Protein AF-A0A624SZG6-F1 (afdb_monomer_lite)

Secondary structure (DSSP, 8-state):
----TT--TTHHHHHHHHTS--HHHHHHHHHHHHHHHHHHHHHHHHHHHHHHTTS-HHHHHHHHHHHHHTT-

Sequence (72 aa):
QISMKGIKDGALIEVIKSGKWDDAAVKQQLAAFSNIEQQARYYRVKYYFDLSKVLTPEQRQQVQQDLAQALE

Foldseek 3Di:
DQDLPQADPCLVVVCVVVVHDDPVSVVSNVVSVVSSVVVVLVVLVVVLVVVLVPDDPVVNVVSVVVNVVVND

pLDDT: mean 94.0, std 4.14, range [77.0, 98.12]

Structure (mmCIF, N/CA/C/O backbone):
data_AF-A0A624SZG6-F1
#
_entry.id   AF-A0A624SZG6-F1
#
loop_
_atom_site.group_PDB
_atom_site.id
_atom_site.type_symbol
_atom_site.label_atom_id
_atom_site.label_alt_id
_atom_site.label_comp_id
_atom_site.label_asym_id
_atom_site.label_entity_id
_atom_site.label_seq_id
_atom_site.pdbx_PDB_ins_code
_atom_site.Cartn_x
_atom_site.Cartn_y
_atom_site.Cartn_z
_atom_site.occupancy
_atom_site.B_iso_or_equiv
_atom_site.auth_seq_id
_atom_site.auth_comp_id
_atom_site.auth_asym_id
_atom_site.auth_atom_id
_atom_site.pdbx_PDB_model_num
ATOM 1 N N . GLN A 1 1 ? -12.521 -3.201 -3.387 1.00 77.00 1 GLN A N 1
ATOM 2 C CA . GLN A 1 1 ? -11.568 -3.921 -4.260 1.00 77.00 1 GLN A CA 1
ATOM 3 C C . GLN A 1 1 ? -10.471 -2.951 -4.676 1.00 77.00 1 GLN A C 1
ATOM 5 O O . GLN A 1 1 ? -10.797 -1.807 -4.976 1.00 77.00 1 GLN A O 1
ATOM 10 N N . ILE A 1 2 ? -9.202 -3.369 -4.639 1.00 86.69 2 ILE A N 1
ATOM 11 C CA . ILE A 1 2 ? -8.075 -2.566 -5.143 1.00 86.69 2 ILE A CA 1
ATOM 12 C C . ILE A 1 2 ? -8.039 -2.712 -6.665 1.00 86.69 2 ILE A C 1
ATOM 14 O O . ILE A 1 2 ? -8.064 -3.828 -7.183 1.00 86.69 2 ILE A O 1
ATOM 18 N N . SER A 1 3 ? -8.019 -1.593 -7.378 1.00 88.88 3 SER A N 1
ATOM 19 C CA . SER A 1 3 ? -7.917 -1.563 -8.833 1.00 88.88 3 SER A CA 1
ATOM 20 C C . SER A 1 3 ? -6.456 -1.518 -9.261 1.00 88.88 3 SER A C 1
ATOM 22 O O . SER A 1 3 ? -5.729 -0.603 -8.875 1.00 88.88 3 SER A O 1
ATOM 24 N N . MET A 1 4 ? -6.057 -2.466 -10.111 1.00 88.62 4 MET A N 1
ATOM 25 C CA . MET A 1 4 ? -4.729 -2.512 -10.741 1.00 88.62 4 MET A CA 1
ATOM 26 C C . MET A 1 4 ? -4.678 -1.772 -12.087 1.00 88.62 4 MET A C 1
ATOM 28 O O . MET A 1 4 ? -3.720 -1.897 -12.849 1.00 88.62 4 MET A O 1
ATOM 32 N N . LYS A 1 5 ? -5.728 -1.007 -12.414 1.00 87.19 5 LYS A N 1
ATOM 33 C CA . LYS A 1 5 ? -5.830 -0.281 -13.681 1.00 87.19 5 LYS A CA 1
ATOM 34 C C . LYS A 1 5 ? -4.623 0.644 -13.863 1.00 87.19 5 LYS A C 1
ATOM 36 O O . LYS A 1 5 ? -4.377 1.514 -13.034 1.00 87.19 5 LYS A O 1
ATOM 41 N N . GLY A 1 6 ? -3.927 0.492 -14.987 1.00 83.62 6 GLY A N 1
ATOM 42 C CA . GLY A 1 6 ? -2.784 1.331 -15.354 1.00 83.62 6 GLY A CA 1
ATOM 43 C C . GLY A 1 6 ? -1.414 0.730 -15.032 1.00 83.62 6 GLY A C 1
ATOM 44 O O . GLY A 1 6 ? -0.428 1.220 -15.584 1.00 83.62 6 GLY A O 1
ATOM 45 N N . ILE A 1 7 ? -1.341 -0.352 -14.242 1.00 87.25 7 ILE A N 1
ATOM 46 C CA . ILE A 1 7 ? -0.129 -1.180 -14.206 1.00 87.25 7 ILE A CA 1
ATOM 47 C C . ILE A 1 7 ? 0.033 -1.850 -15.567 1.00 87.25 7 ILE A C 1
ATOM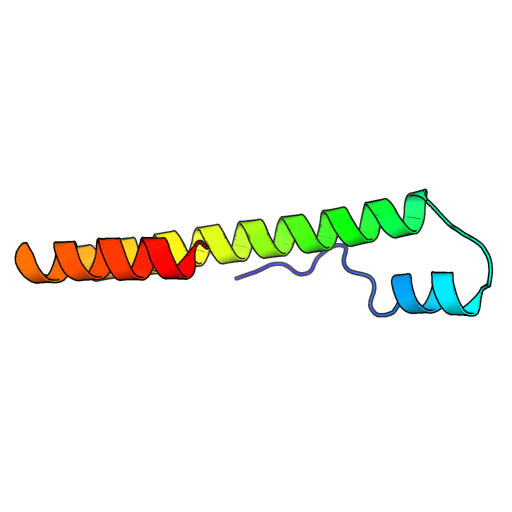 49 O O . ILE A 1 7 ? -0.919 -2.404 -16.122 1.00 87.25 7 ILE A O 1
ATOM 53 N N . LYS A 1 8 ? 1.257 -1.804 -16.088 1.00 88.69 8 LYS A N 1
ATOM 54 C CA . LYS A 1 8 ? 1.689 -2.659 -17.188 1.00 88.69 8 LYS A CA 1
ATOM 55 C C . LYS A 1 8 ? 2.750 -3.602 -16.646 1.00 88.69 8 LYS A C 1
ATOM 57 O O . LYS A 1 8 ? 3.862 -3.172 -16.336 1.00 88.69 8 LYS A O 1
ATOM 62 N N . ASP A 1 9 ? 2.394 -4.875 -16.530 1.00 84.06 9 ASP A N 1
ATOM 63 C CA . ASP A 1 9 ? 3.314 -5.897 -16.044 1.00 84.06 9 ASP A CA 1
ATOM 64 C C . ASP A 1 9 ? 4.575 -5.921 -16.910 1.00 84.06 9 ASP A C 1
ATOM 66 O O . ASP A 1 9 ? 4.514 -5.981 -18.135 1.00 84.06 9 ASP A O 1
ATOM 70 N N . GLY A 1 10 ? 5.735 -5.824 -16.262 1.00 86.56 10 GLY A N 1
ATOM 71 C CA . GLY A 1 10 ? 7.026 -5.857 -16.943 1.00 86.56 10 GLY A CA 1
ATOM 72 C C . GLY A 1 10 ? 7.476 -4.548 -17.597 1.00 86.56 10 GLY A C 1
ATOM 73 O O . GLY A 1 10 ? 8.608 -4.513 -18.066 1.00 86.56 10 GLY A O 1
ATOM 74 N N . ALA A 1 11 ? 6.708 -3.454 -17.566 1.00 89.94 11 ALA A N 1
ATOM 75 C CA . ALA A 1 11 ? 7.112 -2.202 -18.224 1.00 89.94 11 ALA A CA 1
ATOM 76 C C . ALA A 1 11 ? 8.460 -1.643 -17.717 1.00 89.94 11 ALA A C 1
ATOM 78 O O . ALA A 1 11 ? 9.286 -1.198 -18.507 1.00 89.94 11 ALA A O 1
ATOM 79 N N . LEU A 1 12 ? 8.751 -1.730 -16.413 1.00 93.69 12 LEU A N 1
ATOM 80 C CA . LEU A 1 12 ? 10.072 -1.343 -15.890 1.00 93.69 12 LEU A CA 1
ATOM 81 C C . LEU A 1 12 ? 11.183 -2.321 -16.311 1.00 93.69 12 LEU A C 1
ATOM 83 O O . LEU A 1 12 ? 12.318 -1.912 -16.548 1.00 93.69 12 LEU A O 1
ATOM 87 N N . ILE A 1 13 ? 10.857 -3.610 -16.447 1.00 94.12 13 ILE A N 1
ATOM 88 C CA . ILE A 1 13 ? 11.788 -4.626 -16.956 1.00 94.12 13 ILE A CA 1
ATOM 89 C C . ILE A 1 13 ? 12.111 -4.342 -18.428 1.00 94.12 13 ILE A C 1
ATOM 91 O O . ILE A 1 13 ? 13.254 -4.507 -18.843 1.00 94.12 13 ILE A O 1
ATOM 95 N N . GLU A 1 14 ? 11.135 -3.895 -19.218 1.00 94.06 14 GLU A N 1
ATOM 96 C CA . GLU A 1 14 ? 11.329 -3.494 -20.613 1.00 94.06 14 GLU A CA 1
ATOM 97 C C . GLU A 1 14 ? 12.242 -2.272 -20.737 1.00 94.06 14 GLU A C 1
ATOM 99 O O . GLU A 1 14 ? 13.143 -2.292 -21.574 1.00 94.06 14 GLU A O 1
ATOM 104 N N . VAL A 1 15 ? 12.095 -1.263 -19.868 1.00 95.31 15 VAL A N 1
ATOM 105 C CA . VAL A 1 15 ? 13.026 -0.119 -19.811 1.00 95.31 15 VAL A CA 1
ATOM 106 C C . VAL A 1 15 ? 14.462 -0.609 -19.593 1.00 95.31 15 VAL A C 1
ATOM 108 O O . VAL A 1 15 ? 15.353 -0.236 -20.356 1.00 95.31 15 VAL A O 1
ATOM 111 N N . ILE A 1 16 ? 14.682 -1.523 -18.639 1.00 94.25 16 ILE A N 1
ATOM 1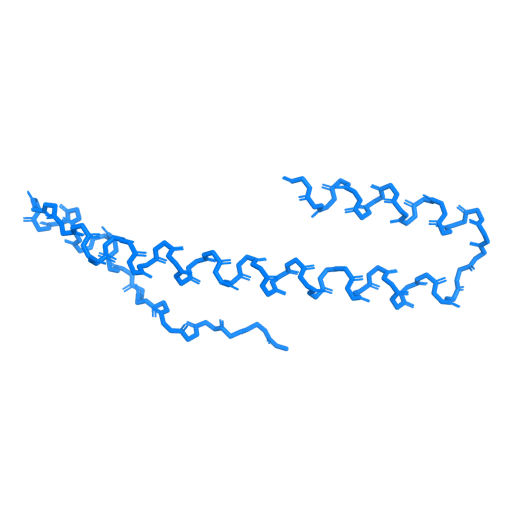12 C CA . ILE A 1 16 ? 16.007 -2.115 -18.375 1.00 94.25 16 ILE A CA 1
ATOM 113 C C . ILE A 1 16 ? 16.516 -2.894 -19.594 1.00 94.25 16 ILE A C 1
ATOM 115 O O . ILE A 1 16 ? 17.639 -2.674 -20.046 1.00 94.25 16 ILE A O 1
ATOM 119 N N . LYS A 1 17 ? 15.688 -3.783 -20.155 1.00 96.44 17 LYS A N 1
ATOM 120 C CA . LYS A 1 17 ? 16.043 -4.601 -21.327 1.00 96.44 17 LYS A CA 1
ATOM 121 C C . LYS A 1 17 ? 16.365 -3.753 -22.555 1.00 96.44 17 LYS A C 1
ATOM 123 O O . LYS A 1 17 ? 17.203 -4.153 -23.357 1.00 96.44 17 LYS A O 1
ATOM 128 N N . SER A 1 18 ? 15.713 -2.603 -22.708 1.00 96.06 18 SER A N 1
ATOM 129 C CA . SER A 1 18 ? 15.942 -1.699 -23.836 1.00 96.06 18 SER A CA 1
ATOM 130 C C . SER A 1 18 ? 17.306 -1.002 -23.783 1.00 96.06 18 SER A C 1
ATOM 132 O O . SER A 1 18 ? 17.762 -0.481 -24.802 1.00 96.06 18 SER A O 1
ATOM 134 N N . GLY A 1 19 ? 17.942 -0.949 -22.605 1.00 96.81 19 GLY A N 1
ATOM 135 C CA . GLY A 1 19 ? 19.162 -0.175 -22.369 1.00 96.81 19 GLY A CA 1
ATOM 136 C C . GLY A 1 19 ? 18.976 1.341 -22.515 1.00 96.81 19 GLY A C 1
ATOM 137 O O . GLY A 1 19 ? 19.962 2.076 -22.526 1.00 96.81 19 GLY A O 1
ATOM 138 N N . LYS A 1 20 ? 17.734 1.824 -22.650 1.00 96.62 20 LYS A N 1
ATOM 139 C CA . LYS A 1 20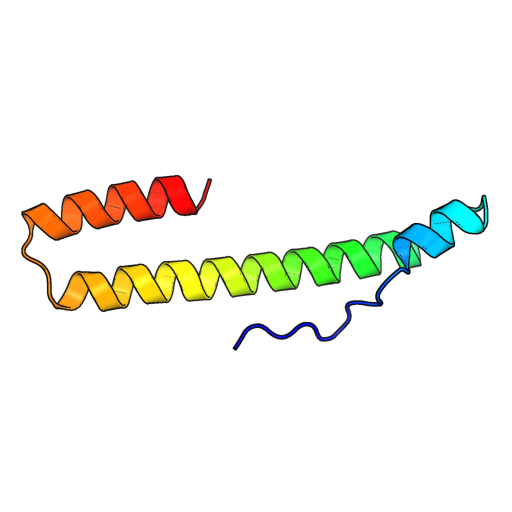 ? 17.3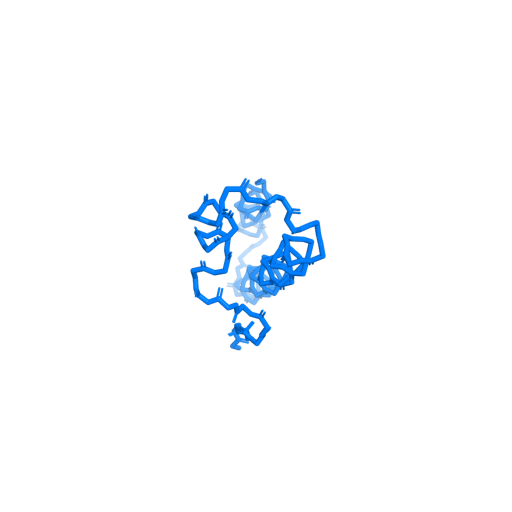92 3.237 -22.829 1.00 96.62 20 LYS A CA 1
ATOM 140 C C . LYS A 1 20 ? 16.462 3.692 -21.714 1.00 96.62 20 LYS A C 1
ATOM 142 O O . LYS A 1 20 ? 15.457 3.051 -21.426 1.00 96.62 20 LYS A O 1
ATOM 147 N N . TRP A 1 21 ? 16.793 4.827 -21.107 1.00 96.75 21 TRP A N 1
ATOM 148 C CA . TRP A 1 21 ? 15.945 5.442 -20.095 1.00 96.75 21 TRP A CA 1
ATOM 149 C C . TRP A 1 21 ? 14.713 6.082 -20.741 1.00 96.75 21 TRP A C 1
ATOM 151 O O . TRP A 1 21 ? 14.838 7.054 -21.486 1.00 96.75 21 TRP A O 1
ATOM 161 N N . ASP A 1 22 ? 13.532 5.550 -20.428 1.00 96.00 22 ASP A N 1
ATOM 162 C CA . ASP A 1 22 ? 12.242 6.151 -20.769 1.00 96.00 22 ASP A CA 1
ATOM 163 C C . ASP A 1 22 ? 11.608 6.741 -19.503 1.00 96.00 22 ASP A C 1
ATOM 165 O O . ASP A 1 22 ? 10.916 6.065 -18.739 1.00 96.00 22 ASP A O 1
ATOM 169 N N . ASP A 1 23 ? 11.883 8.024 -19.271 1.00 97.06 23 ASP A N 1
ATOM 170 C CA . ASP A 1 23 ? 11.412 8.763 -18.099 1.00 97.06 23 ASP A CA 1
ATOM 171 C C . ASP A 1 23 ? 9.878 8.761 -17.977 1.00 97.06 23 ASP A C 1
ATOM 173 O O . ASP A 1 23 ? 9.335 8.636 -16.877 1.00 97.06 23 ASP A O 1
ATOM 177 N N . ALA A 1 24 ? 9.171 8.855 -19.107 1.00 95.06 24 ALA A N 1
ATOM 178 C CA . ALA A 1 24 ? 7.716 8.899 -19.130 1.00 95.06 24 ALA A CA 1
ATOM 179 C C . ALA A 1 24 ? 7.121 7.541 -18.743 1.00 95.06 24 ALA A C 1
ATOM 181 O O . ALA A 1 24 ? 6.234 7.482 -17.884 1.00 95.06 24 ALA A O 1
ATOM 182 N N . ALA A 1 25 ? 7.639 6.450 -19.317 1.00 93.25 25 ALA A N 1
ATOM 183 C CA . ALA A 1 25 ? 7.204 5.099 -18.977 1.00 93.25 25 ALA A CA 1
ATOM 184 C C . ALA A 1 25 ? 7.469 4.774 -17.500 1.00 93.25 25 ALA A C 1
ATOM 186 O O . ALA A 1 25 ? 6.588 4.236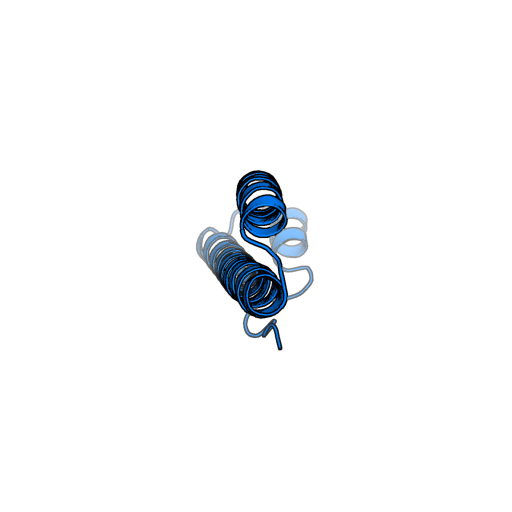 -16.819 1.00 93.25 25 ALA A O 1
ATOM 187 N N . VAL A 1 26 ? 8.642 5.156 -16.981 1.00 95.88 26 VAL A N 1
ATOM 188 C CA . VAL A 1 26 ? 8.991 4.963 -15.566 1.00 95.88 26 VAL A CA 1
ATOM 189 C C . VAL A 1 26 ? 8.037 5.739 -14.662 1.00 95.88 26 VAL A C 1
ATOM 191 O O . VAL A 1 26 ? 7.404 5.143 -13.788 1.00 95.88 26 VAL A O 1
ATOM 194 N N . LYS A 1 27 ? 7.864 7.048 -14.884 1.00 96.50 27 LYS A N 1
ATOM 195 C CA . LYS A 1 27 ? 6.967 7.885 -14.068 1.00 96.50 27 LYS A CA 1
ATOM 196 C C . LYS A 1 27 ? 5.527 7.388 -14.099 1.00 96.50 27 LYS A C 1
ATOM 198 O O . LYS A 1 27 ? 4.868 7.374 -13.061 1.00 96.50 27 LYS A O 1
ATOM 203 N N . GLN A 1 28 ? 5.046 6.943 -15.258 1.00 94.69 28 GLN A N 1
ATOM 204 C CA . GLN A 1 28 ? 3.699 6.398 -15.388 1.00 94.69 28 GLN A CA 1
ATOM 205 C C . GLN A 1 28 ? 3.510 5.132 -14.540 1.00 94.69 28 GLN A C 1
ATOM 207 O O . GLN A 1 28 ? 2.492 5.009 -13.858 1.00 94.69 28 GLN A O 1
ATOM 212 N N . GLN A 1 29 ? 4.473 4.204 -14.551 1.00 94.69 29 GLN A N 1
ATOM 213 C CA . GLN A 1 29 ? 4.384 2.992 -13.727 1.00 94.69 29 GLN A CA 1
ATOM 214 C C . GLN A 1 29 ? 4.490 3.300 -12.232 1.00 94.69 29 GLN A C 1
ATOM 216 O O . GLN A 1 29 ? 3.696 2.780 -11.451 1.00 94.69 29 GLN A O 1
ATOM 221 N N . LEU A 1 30 ? 5.391 4.200 -11.828 1.00 95.06 30 LEU A N 1
ATOM 222 C CA . LEU A 1 30 ? 5.500 4.624 -10.428 1.00 95.06 30 LEU A CA 1
ATOM 223 C C . LEU A 1 30 ? 4.210 5.285 -9.924 1.00 95.06 30 LEU A C 1
ATOM 225 O O . LEU A 1 30 ? 3.770 5.008 -8.809 1.00 95.06 30 LEU A O 1
ATOM 229 N N . ALA A 1 31 ? 3.560 6.108 -10.750 1.00 95.19 31 ALA A N 1
ATOM 230 C CA . ALA A 1 31 ? 2.267 6.696 -10.412 1.00 95.19 31 ALA A CA 1
ATOM 231 C C . ALA A 1 31 ? 1.171 5.627 -10.252 1.00 95.19 31 ALA A C 1
ATOM 233 O O . ALA A 1 31 ? 0.366 5.702 -9.322 1.00 95.19 31 ALA A O 1
ATOM 234 N N . ALA A 1 32 ? 1.155 4.608 -11.120 1.00 94.31 32 ALA A N 1
ATOM 235 C CA . ALA A 1 32 ? 0.219 3.492 -11.006 1.00 94.31 32 ALA A CA 1
ATOM 236 C C . ALA A 1 32 ? 0.435 2.687 -9.710 1.00 94.31 32 ALA A C 1
ATOM 238 O O . ALA A 1 32 ? -0.542 2.372 -9.026 1.00 94.31 32 ALA A O 1
ATOM 239 N N . PHE A 1 33 ? 1.689 2.418 -9.330 1.00 93.25 33 PHE A N 1
ATOM 240 C CA . PHE A 1 33 ? 2.020 1.770 -8.055 1.00 93.25 33 PHE A CA 1
ATOM 241 C C . PHE A 1 33 ? 1.600 2.618 -6.855 1.00 93.25 33 PHE A C 1
ATOM 243 O O . PHE A 1 33 ? 0.897 2.119 -5.977 1.00 93.25 33 PHE A O 1
ATOM 250 N N . SER A 1 34 ? 1.926 3.913 -6.856 1.00 94.19 34 SER A N 1
ATOM 251 C CA . SER A 1 34 ? 1.537 4.822 -5.774 1.00 94.19 34 SER A CA 1
ATOM 252 C C . SER A 1 34 ? 0.016 4.865 -5.582 1.00 94.19 34 SER A C 1
ATOM 254 O O . SER A 1 34 ? -0.476 4.814 -4.456 1.00 94.19 34 SER A O 1
ATOM 256 N N . ASN A 1 35 ? -0.758 4.869 -6.671 1.00 94.69 35 ASN A N 1
ATOM 257 C CA . ASN A 1 35 ? -2.218 4.813 -6.597 1.00 94.69 35 ASN A CA 1
ATOM 258 C C . ASN A 1 35 ? -2.736 3.503 -5.966 1.00 94.69 35 ASN A C 1
ATOM 260 O O . ASN A 1 35 ? -3.752 3.500 -5.270 1.00 94.69 35 ASN A O 1
ATOM 264 N N . ILE A 1 36 ? -2.061 2.376 -6.186 1.00 93.75 36 ILE A N 1
ATOM 265 C CA . ILE A 1 36 ? -2.417 1.097 -5.554 1.00 93.75 36 ILE A CA 1
ATOM 266 C C . ILE A 1 36 ? -2.079 1.106 -4.068 1.00 93.75 36 ILE A C 1
ATOM 268 O O . ILE A 1 36 ? -2.909 0.690 -3.259 1.00 93.75 36 ILE A O 1
ATOM 272 N N . GLU A 1 37 ? -0.917 1.635 -3.693 1.00 93.25 37 GLU A N 1
ATOM 273 C CA . GLU A 1 37 ? -0.539 1.808 -2.288 1.00 93.25 37 GLU A CA 1
ATOM 274 C C . GLU A 1 37 ? -1.535 2.709 -1.548 1.00 93.25 37 GLU A C 1
ATOM 276 O O . GLU A 1 37 ? -1.960 2.385 -0.439 1.00 93.25 37 GLU A O 1
ATOM 281 N N . GLN A 1 38 ? -1.981 3.801 -2.174 1.00 94.38 38 GLN A N 1
ATOM 282 C CA . GLN A 1 38 ? -3.009 4.684 -1.616 1.00 94.38 38 GLN A CA 1
ATOM 283 C C . GLN A 1 38 ? -4.344 3.957 -1.412 1.00 94.38 38 GLN A C 1
ATOM 285 O O . GLN A 1 38 ? -4.948 4.067 -0.342 1.00 94.38 38 GLN A O 1
ATOM 290 N N . GLN A 1 39 ? -4.788 3.163 -2.391 1.00 95.06 39 GLN A N 1
ATOM 291 C CA . GLN A 1 39 ? -5.986 2.331 -2.241 1.00 95.06 39 GLN A CA 1
ATOM 292 C C . GLN A 1 39 ? -5.826 1.304 -1.109 1.00 95.06 39 GLN A C 1
ATOM 294 O O . GLN A 1 39 ? -6.749 1.116 -0.315 1.00 95.06 39 GLN A O 1
ATOM 299 N N . ALA A 1 40 ? -4.665 0.655 -0.998 1.00 94.56 40 ALA A N 1
ATOM 300 C CA . ALA A 1 40 ? -4.385 -0.301 0.069 1.00 94.56 40 ALA A CA 1
ATOM 301 C C . ALA A 1 40 ? -4.430 0.365 1.454 1.00 94.56 40 ALA A C 1
ATOM 303 O O . ALA A 1 40 ? -5.090 -0.153 2.358 1.00 94.56 40 ALA A O 1
ATOM 304 N N . ARG A 1 41 ? -3.808 1.543 1.607 1.00 95.50 41 ARG A N 1
ATOM 305 C CA . ARG A 1 41 ? -3.867 2.349 2.838 1.00 95.50 41 ARG A CA 1
ATOM 306 C C . ARG A 1 41 ? -5.304 2.722 3.196 1.00 95.50 41 ARG A C 1
ATOM 308 O O . ARG A 1 41 ? -5.703 2.537 4.343 1.00 95.50 41 ARG A O 1
ATOM 315 N N . TYR A 1 42 ? -6.103 3.161 2.222 1.00 96.00 42 TYR A N 1
ATOM 316 C CA . TYR A 1 42 ? -7.520 3.463 2.438 1.00 96.00 42 TYR A CA 1
ATOM 317 C C . TYR A 1 42 ? -8.280 2.262 3.020 1.00 96.00 42 TYR A C 1
ATOM 319 O O . TYR A 1 42 ? -8.951 2.384 4.048 1.00 96.00 42 TYR A O 1
ATOM 327 N N . TYR A 1 43 ? -8.154 1.083 2.403 1.00 96.31 43 TYR A N 1
ATOM 328 C CA . TYR A 1 43 ? -8.861 -0.108 2.882 1.00 96.31 43 TYR A CA 1
ATOM 329 C C . TYR A 1 43 ? -8.339 -0.605 4.232 1.00 96.31 43 TYR A C 1
ATOM 331 O O . TYR A 1 43 ? -9.134 -1.093 5.034 1.00 96.31 43 TYR A O 1
ATOM 339 N N . ARG A 1 44 ? -7.043 -0.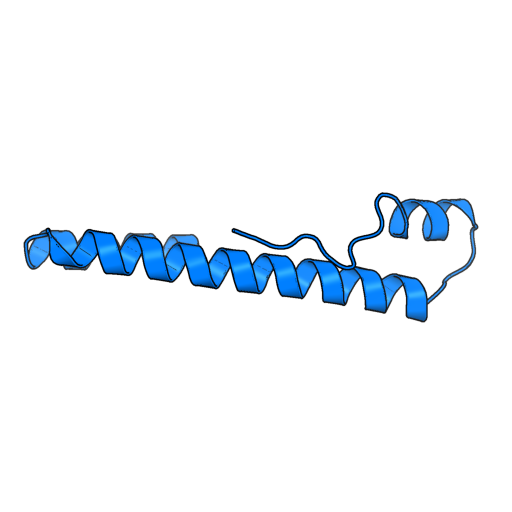435 4.515 1.00 95.62 44 ARG A N 1
ATOM 340 C CA . ARG A 1 44 ? -6.458 -0.730 5.827 1.00 95.62 44 ARG A CA 1
ATOM 341 C C . ARG A 1 44 ? -7.081 0.146 6.912 1.00 95.62 44 ARG A C 1
ATOM 343 O O . ARG A 1 44 ? -7.611 -0.387 7.880 1.00 95.62 44 ARG A O 1
ATOM 350 N N . VAL A 1 45 ? -7.125 1.464 6.715 1.00 96.94 45 VAL A N 1
ATOM 351 C CA . VAL A 1 45 ? -7.787 2.388 7.654 1.00 96.94 45 VAL A CA 1
ATOM 352 C C . VAL A 1 45 ? -9.259 2.018 7.838 1.00 96.94 45 VAL A C 1
ATOM 354 O O . VAL A 1 45 ? -9.735 1.934 8.969 1.00 96.94 45 VAL A O 1
ATOM 357 N N . LYS A 1 46 ? -9.977 1.728 6.743 1.00 97.38 46 LYS A N 1
ATOM 358 C CA . LYS A 1 46 ? -11.382 1.305 6.810 1.00 97.38 46 LYS A CA 1
ATOM 359 C C . LYS A 1 46 ? -11.561 0.034 7.650 1.00 97.38 46 LYS A C 1
ATOM 361 O O . LYS A 1 46 ? -12.491 -0.026 8.449 1.00 97.38 46 LYS A O 1
ATOM 366 N N . TYR A 1 47 ? -10.684 -0.955 7.490 1.00 96.56 47 TYR A N 1
ATOM 367 C CA . TYR A 1 47 ? -10.710 -2.194 8.269 1.00 96.56 47 TYR A CA 1
ATOM 368 C C . TYR A 1 47 ? -10.549 -1.928 9.772 1.00 96.56 47 TYR A C 1
ATOM 370 O O . TYR A 1 47 ? -11.402 -2.344 10.554 1.00 96.56 47 TYR A O 1
ATOM 378 N N . TYR A 1 48 ? -9.514 -1.183 10.176 1.00 97.19 48 TYR A N 1
ATOM 379 C CA . TYR A 1 48 ? -9.287 -0.860 11.591 1.00 97.19 48 TYR A CA 1
ATOM 380 C C . TYR A 1 48 ? -10.421 -0.003 12.177 1.00 97.19 48 TYR A C 1
ATOM 382 O O . TYR A 1 48 ? -10.825 -0.204 13.324 1.00 97.19 48 TYR A O 1
ATOM 390 N N . PHE A 1 49 ? -11.000 0.904 11.383 1.00 96.88 49 PHE A N 1
ATOM 391 C CA . PHE A 1 49 ? -12.182 1.664 11.785 1.00 96.88 49 PHE A CA 1
ATOM 392 C C . PHE A 1 49 ? -13.395 0.760 12.028 1.00 96.88 49 PHE A C 1
ATOM 394 O O . PHE A 1 49 ? -14.046 0.877 13.066 1.00 96.88 49 PHE A O 1
ATOM 401 N N . ASP A 1 50 ? -13.703 -0.155 11.108 1.00 97.56 50 ASP A N 1
ATOM 402 C CA . ASP A 1 50 ? -14.837 -1.067 11.267 1.00 97.56 50 ASP A CA 1
ATOM 403 C C . ASP A 1 50 ? -14.637 -2.017 12.459 1.00 97.56 50 ASP A C 1
ATOM 405 O O . ASP A 1 50 ? -15.583 -2.240 13.215 1.00 97.56 50 ASP A O 1
ATOM 409 N N . LEU A 1 51 ? -13.406 -2.482 12.694 1.00 96.38 51 LEU A N 1
ATOM 410 C CA . LEU A 1 51 ? -13.046 -3.263 13.879 1.00 96.38 51 LEU A CA 1
ATOM 411 C C . LEU A 1 51 ? -13.278 -2.467 15.176 1.00 96.38 51 LEU A C 1
ATOM 413 O O . LEU A 1 51 ? -13.834 -2.996 16.134 1.00 96.38 51 LEU A O 1
ATOM 417 N N . SER A 1 52 ? -12.933 -1.176 15.204 1.00 96.81 52 SER A N 1
ATOM 418 C CA . SER A 1 52 ? -13.069 -0.334 16.404 1.00 96.81 52 SER A CA 1
ATOM 419 C C . SER A 1 52 ? -14.506 -0.202 16.933 1.00 96.81 52 SER A C 1
ATOM 421 O O . SER A 1 52 ? -14.699 0.042 18.126 1.00 96.81 52 SER A O 1
ATOM 423 N N . LYS A 1 53 ? -15.517 -0.400 16.073 1.00 97.31 53 LYS A N 1
ATOM 424 C CA . LYS A 1 53 ? -16.944 -0.272 16.423 1.00 97.31 53 LYS A CA 1
ATOM 425 C C . LYS A 1 53 ? -17.438 -1.342 17.392 1.00 97.31 53 LYS A C 1
ATOM 427 O O . LYS A 1 53 ? -18.434 -1.114 18.071 1.00 97.31 53 LYS A O 1
ATOM 432 N N . VAL A 1 54 ? -16.775 -2.496 17.442 1.00 97.69 54 VAL A N 1
ATOM 433 C CA . VAL A 1 54 ? -17.192 -3.641 18.272 1.00 97.69 54 VAL A CA 1
ATOM 434 C C . VAL A 1 54 ? -16.297 -3.850 19.496 1.00 97.69 54 VAL A C 1
ATOM 436 O O . VAL A 1 54 ? -16.466 -4.826 20.218 1.00 97.69 54 VAL A O 1
ATOM 439 N N . LEU A 1 55 ? -15.348 -2.940 19.737 1.00 97.44 55 LEU A N 1
ATOM 440 C CA . LEU A 1 55 ? -14.328 -3.070 20.776 1.00 97.44 55 LEU A CA 1
ATOM 441 C C . LEU A 1 55 ? -14.601 -2.195 22.002 1.00 97.44 55 LEU A C 1
ATOM 443 O O . LEU A 1 55 ? -15.213 -1.117 21.915 1.00 97.44 55 LEU A O 1
ATOM 447 N N . THR A 1 56 ? -14.068 -2.632 23.147 1.00 98.12 56 THR A N 1
ATOM 448 C CA . THR A 1 56 ? -14.012 -1.806 24.362 1.00 98.12 56 THR A CA 1
ATOM 449 C C . THR A 1 56 ? -13.058 -0.619 24.170 1.00 98.12 56 THR A C 1
ATOM 451 O O . THR A 1 56 ? -12.239 -0.626 23.244 1.00 98.12 56 THR A O 1
ATOM 454 N N . PRO A 1 57 ? -13.137 0.427 25.011 1.00 97.00 57 PRO A N 1
ATOM 455 C CA . PRO A 1 57 ? -12.210 1.556 24.940 1.00 97.00 57 PRO A CA 1
ATOM 456 C C . PRO A 1 57 ? -10.729 1.147 24.986 1.00 97.00 57 PRO A C 1
ATOM 458 O O . PRO A 1 57 ? -9.935 1.654 24.198 1.00 97.00 57 PRO A O 1
ATOM 461 N N . GLU A 1 58 ? -10.371 0.189 25.838 1.00 96.56 58 GLU A N 1
ATOM 462 C CA . GLU A 1 58 ? -8.995 -0.291 26.016 1.00 96.56 58 GLU A CA 1
ATOM 463 C C . GLU A 1 58 ? -8.502 -1.013 24.757 1.00 96.56 58 GLU A C 1
ATOM 465 O O . GLU A 1 58 ? -7.410 -0.753 24.256 1.00 96.56 58 GLU A O 1
ATOM 470 N N . GLN A 1 59 ? -9.341 -1.873 24.176 1.00 97.44 59 GLN A N 1
ATOM 471 C CA . GLN A 1 59 ? -9.027 -2.566 22.927 1.00 97.44 59 GLN A CA 1
ATOM 472 C C . GLN A 1 59 ? -8.908 -1.599 21.741 1.00 97.44 59 GLN A C 1
ATOM 474 O O . GLN A 1 59 ? -8.073 -1.799 20.858 1.00 97.44 59 GLN A O 1
ATOM 479 N N . ARG A 1 60 ? -9.702 -0.518 21.716 1.00 97.88 60 ARG A N 1
ATOM 480 C CA . ARG A 1 60 ? -9.569 0.533 20.693 1.00 97.88 60 ARG A CA 1
ATOM 481 C C . ARG A 1 60 ? -8.220 1.237 20.767 1.00 97.88 60 ARG A C 1
ATOM 483 O O . ARG A 1 60 ? -7.693 1.605 19.721 1.00 97.88 60 ARG A O 1
ATOM 490 N N . GLN A 1 61 ? -7.660 1.410 21.961 1.00 96.81 61 GLN A N 1
ATOM 491 C CA . GLN A 1 61 ? -6.335 2.002 22.122 1.00 96.81 61 GLN A CA 1
ATOM 492 C C . GLN A 1 61 ? -5.245 1.116 21.499 1.00 96.81 61 GLN A C 1
ATOM 494 O O . GLN A 1 61 ? -4.370 1.636 20.812 1.00 96.81 61 GLN A O 1
ATOM 499 N N . GLN A 1 62 ? -5.343 -0.210 21.645 1.00 95.50 62 GLN A N 1
ATOM 500 C CA . GLN A 1 62 ? -4.432 -1.143 20.970 1.00 95.50 62 GLN A CA 1
ATOM 501 C C . GLN A 1 62 ? -4.573 -1.067 19.442 1.00 95.50 62 GLN A C 1
ATOM 503 O O . GLN A 1 62 ? -3.590 -0.902 18.730 1.00 95.50 62 GLN A O 1
ATOM 508 N N . VAL A 1 63 ? -5.807 -1.073 18.934 1.00 96.25 63 VAL A N 1
ATOM 509 C CA . VAL A 1 63 ? -6.098 -0.951 17.492 1.00 96.25 63 VAL A CA 1
ATOM 510 C C . VAL A 1 63 ? -5.528 0.335 16.882 1.00 96.25 63 VAL A C 1
ATOM 512 O O . VAL A 1 63 ? -5.128 0.329 15.720 1.00 96.25 63 VAL A O 1
ATOM 515 N N . GLN A 1 64 ? -5.458 1.436 17.637 1.00 95.25 64 GLN A N 1
ATOM 516 C CA . GLN A 1 64 ? -4.811 2.670 17.173 1.00 95.25 64 GLN A CA 1
ATOM 517 C C . GLN A 1 64 ? -3.297 2.502 16.991 1.00 95.25 64 GLN A C 1
ATOM 519 O O . GLN A 1 64 ? -2.751 3.007 16.011 1.00 95.25 64 GLN A O 1
ATOM 524 N N . GLN A 1 65 ? -2.631 1.787 17.901 1.00 96.06 65 GLN A N 1
ATOM 525 C CA . GLN A 1 65 ? -1.199 1.487 17.795 1.00 96.06 65 GLN A CA 1
ATOM 526 C C . GLN A 1 65 ? -0.925 0.550 16.616 1.00 96.06 65 GLN A C 1
ATOM 528 O O . GLN A 1 65 ? -0.046 0.828 15.802 1.00 96.06 65 GLN A O 1
ATOM 533 N N . ASP A 1 66 ? -1.736 -0.498 16.472 1.00 95.75 66 ASP A N 1
ATOM 534 C CA . ASP A 1 66 ? -1.624 -1.453 15.369 1.00 95.75 66 ASP A CA 1
ATOM 535 C C . ASP A 1 66 ? -1.829 -0.761 14.011 1.00 95.75 66 ASP A C 1
ATOM 537 O O . ASP A 1 66 ? -1.116 -1.043 13.047 1.00 95.75 66 ASP A O 1
ATOM 541 N N . LEU A 1 67 ? -2.784 0.176 13.926 1.00 96.31 67 LEU A N 1
ATOM 542 C CA . LEU A 1 67 ? -2.997 0.975 12.722 1.00 96.31 67 LEU A CA 1
ATOM 543 C C . LEU A 1 67 ? -1.786 1.861 12.413 1.00 96.31 67 LEU A C 1
ATOM 545 O O . LEU A 1 67 ? -1.402 1.943 11.250 1.00 96.31 67 LEU A O 1
ATOM 549 N N . ALA A 1 68 ? -1.199 2.518 13.418 1.00 95.06 68 ALA A N 1
ATOM 550 C CA . ALA A 1 68 ? -0.021 3.358 13.223 1.00 95.06 68 ALA A CA 1
ATOM 551 C C . ALA A 1 68 ? 1.143 2.543 12.641 1.00 95.06 68 ALA A C 1
ATOM 553 O O . ALA A 1 68 ? 1.660 2.902 11.587 1.00 95.06 68 ALA A O 1
ATOM 554 N N . GLN A 1 69 ? 1.455 1.391 13.242 1.00 94.81 69 GLN A N 1
ATOM 555 C CA . GLN A 1 69 ? 2.498 0.489 12.748 1.00 94.81 69 GLN A CA 1
ATOM 556 C C . GLN A 1 69 ? 2.204 -0.024 11.333 1.00 94.81 69 GLN A C 1
ATOM 558 O O . GLN A 1 69 ? 3.104 -0.172 10.516 1.00 94.81 69 GLN A O 1
ATOM 563 N N . ALA A 1 70 ? 0.939 -0.299 11.013 1.00 91.81 70 ALA A N 1
ATOM 564 C CA . ALA A 1 70 ? 0.565 -0.798 9.696 1.00 91.81 70 ALA A CA 1
ATOM 565 C C . ALA A 1 70 ? 0.526 0.298 8.608 1.00 91.81 70 ALA A C 1
ATOM 567 O O . ALA A 1 70 ? 0.269 -0.014 7.439 1.00 91.81 70 ALA A O 1
ATOM 568 N N . LEU A 1 71 ? 0.701 1.573 8.968 1.00 89.81 71 LEU A N 1
ATOM 569 C CA . LEU A 1 71 ? 0.791 2.701 8.036 1.00 89.81 71 LEU A CA 1
ATOM 570 C C . LEU A 1 71 ? 2.225 3.205 7.817 1.00 89.81 71 LEU A C 1
ATOM 572 O O . LEU A 1 71 ? 2.422 3.949 6.852 1.00 89.81 71 LEU A O 1
ATOM 576 N N . GLU A 1 72 ? 3.173 2.800 8.666 1.00 82.25 72 GLU A N 1
ATOM 577 C CA . GLU A 1 72 ? 4.622 2.939 8.444 1.00 82.25 72 GLU A CA 1
ATOM 578 C C . GLU A 1 72 ? 5.094 2.082 7.255 1.00 82.25 72 GLU A C 1
ATOM 580 O O . GLU A 1 72 ? 5.938 2.592 6.482 1.00 82.25 72 GLU A O 1
#

Radius of gyration: 18.13 Å; chains: 1; bounding box: 36×15×50 Å

Organism: Salmonella enterica (NCBI:txid28901)